Protein AF-A0A9D6PH18-F1 (afdb_monomer)

Foldseek 3Di:
DDDAQDWDQPPQWKTFHKHFDFFAFAPKDKDFCAPVNVVVQCVVPVVCPPDPDDPVVNRRFIFIAGPVGTQDGVVVRDGDPDDTHHSMDTPDMDTHHPDPPDPDDDDDPPDPDPPDD

Sequence (117 aa):
TVRPGLSLIWDRRFVIRFAAAAGEAKNPRLAGLGATGWSEIIRHRPTLKGGPLPDPVYLSLPALIDEAGVVTVPHLDYRRPKGVGAGVAFAEIRFSPPNPLADNGFFLPNHPDILSL

Solvent-accessible surface area (backbone atoms only — not comparable to full-atom values): 7126 Å² total; per-residue (Å²): 114,61,53,52,74,44,69,50,72,45,95,68,26,33,45,37,33,27,28,74,40,71,50,75,37,62,70,27,28,79,45,56,30,29,71,68,41,47,54,52,46,37,73,76,43,56,84,63,64,88,50,95,67,59,72,72,55,60,30,62,36,64,20,38,31,38,85,94,42,66,46,35,27,74,93,72,76,40,60,55,93,74,79,74,35,49,29,40,39,81,68,42,78,43,87,54,52,88,75,60,91,68,81,68,80,88,78,76,80,84,70,78,78,94,79,85,130

Mean predicted aligned error: 8.96 Å

Nearest PDB structures (foldseek):
  8rfj-assembly1_F  TM=1.447E-01  e=5.040E+00  Ectopseudomonas oleovorans

pLDDT: mean 84.14, std 14.11, range [46.34, 97.38]

Structure (mmCIF, N/CA/C/O backbone):
data_AF-A0A9D6PH18-F1
#
_entry.id   AF-A0A9D6PH18-F1
#
loop_
_atom_site.group_PDB
_atom_site.id
_atom_site.type_symbol
_atom_site.label_atom_id
_atom_site.label_alt_id
_atom_site.label_comp_id
_atom_site.label_asym_id
_atom_site.label_entity_id
_atom_site.label_seq_id
_atom_site.pdbx_PDB_ins_code
_atom_site.Cartn_x
_atom_site.Cartn_y
_atom_site.Cartn_z
_atom_site.occupancy
_atom_site.B_iso_or_equiv
_atom_site.auth_seq_id
_atom_site.auth_comp_id
_atom_site.auth_asym_id
_atom_site.auth_atom_id
_atom_site.pdbx_PDB_model_num
ATOM 1 N N . THR A 1 1 ? -12.792 6.787 -1.442 1.00 86.19 1 THR A N 1
ATOM 2 C CA . THR A 1 1 ? -12.828 6.143 -0.115 1.00 86.19 1 THR A CA 1
ATOM 3 C C . THR A 1 1 ? -12.946 4.647 -0.288 1.00 86.19 1 THR A C 1
ATOM 5 O O . THR A 1 1 ? -13.629 4.218 -1.212 1.00 86.19 1 THR A O 1
ATOM 8 N N . VAL A 1 2 ? -12.262 3.861 0.538 1.00 92.56 2 VAL A N 1
ATOM 9 C CA . VAL A 1 2 ? -12.373 2.395 0.577 1.00 92.56 2 VAL A CA 1
ATOM 10 C C . VAL A 1 2 ? -13.185 1.959 1.792 1.00 92.56 2 VAL A C 1
ATOM 12 O O . VAL A 1 2 ? -13.251 2.676 2.785 1.00 92.56 2 VAL A O 1
ATOM 15 N N . ARG A 1 3 ? -13.825 0.793 1.705 1.00 92.94 3 ARG A N 1
ATOM 16 C CA . ARG A 1 3 ? -14.660 0.236 2.776 1.00 92.94 3 ARG A CA 1
ATOM 17 C C . ARG A 1 3 ? -14.500 -1.283 2.855 1.00 92.94 3 ARG A C 1
ATOM 19 O O . ARG A 1 3 ? -14.164 -1.888 1.833 1.00 92.94 3 ARG A O 1
ATOM 26 N N . PRO A 1 4 ? -14.770 -1.906 4.013 1.00 93.75 4 PRO A N 1
ATOM 27 C CA . PRO A 1 4 ? -14.823 -3.361 4.128 1.00 93.75 4 PRO A CA 1
ATOM 28 C C . PRO A 1 4 ? -15.745 -3.995 3.076 1.00 93.75 4 PRO A C 1
ATOM 30 O O . PRO A 1 4 ? -16.783 -3.433 2.728 1.00 93.75 4 PRO A O 1
ATOM 33 N N . GLY A 1 5 ? -15.348 -5.150 2.542 1.00 94.44 5 GLY A N 1
ATOM 34 C CA . GLY A 1 5 ? -16.081 -5.885 1.507 1.00 94.44 5 GLY A CA 1
ATOM 35 C C . GLY A 1 5 ? -15.869 -5.373 0.076 1.00 94.44 5 GLY A C 1
ATOM 36 O O . GLY A 1 5 ? -16.219 -6.071 -0.875 1.00 94.44 5 GLY A O 1
ATOM 37 N N . LEU A 1 6 ? -15.269 -4.191 -0.114 1.00 95.69 6 LEU A N 1
ATOM 38 C CA . LEU A 1 6 ? -14.960 -3.674 -1.448 1.00 95.69 6 LEU A CA 1
ATOM 39 C C . LEU A 1 6 ? -13.911 -4.552 -2.144 1.00 95.69 6 LEU A C 1
ATOM 41 O O . LEU A 1 6 ? -12.886 -4.895 -1.555 1.00 95.69 6 LEU A O 1
ATOM 45 N N . SER A 1 7 ? -14.163 -4.866 -3.414 1.00 97.00 7 SER A N 1
ATOM 46 C CA . SER A 1 7 ? -13.239 -5.580 -4.298 1.00 97.00 7 SER A CA 1
ATOM 47 C C . SER A 1 7 ? -13.083 -4.801 -5.601 1.00 97.00 7 SER A C 1
ATOM 49 O O . SER A 1 7 ? -14.082 -4.325 -6.141 1.00 97.00 7 SER A O 1
ATOM 51 N N . LEU A 1 8 ? -11.852 -4.622 -6.084 1.00 96.81 8 LEU A N 1
ATOM 52 C CA . LEU A 1 8 ? -11.572 -3.819 -7.279 1.00 96.81 8 LEU A CA 1
ATOM 53 C C . LEU A 1 8 ? -10.254 -4.203 -7.956 1.00 96.81 8 LEU A C 1
ATOM 55 O O . LEU A 1 8 ? -9.399 -4.855 -7.357 1.00 96.81 8 LEU A O 1
ATOM 59 N N . ILE A 1 9 ? -10.086 -3.736 -9.195 1.00 96.12 9 ILE A N 1
ATOM 60 C CA . ILE A 1 9 ? -8.810 -3.754 -9.915 1.00 96.12 9 ILE A CA 1
ATOM 61 C C . ILE A 1 9 ? -8.223 -2.341 -9.877 1.00 96.12 9 ILE A C 1
ATOM 63 O O . ILE A 1 9 ? -8.808 -1.404 -10.420 1.00 96.12 9 ILE A O 1
ATOM 67 N N . TRP A 1 10 ? -7.072 -2.183 -9.231 1.00 94.75 10 TRP A N 1
ATOM 68 C CA . TRP A 1 10 ? -6.370 -0.912 -9.089 1.00 94.75 10 TRP A CA 1
ATOM 69 C C . TRP A 1 10 ? -5.178 -0.835 -10.036 1.00 94.75 10 TRP A C 1
ATOM 71 O O . TRP A 1 10 ? -4.452 -1.816 -10.218 1.00 94.75 10 TRP A O 1
ATOM 81 N N . ASP A 1 11 ? -5.000 0.328 -10.667 1.00 92.50 11 ASP A N 1
ATOM 82 C CA . ASP A 1 11 ? -3.910 0.600 -11.615 1.00 92.50 11 ASP A CA 1
ATOM 83 C C . ASP A 1 11 ? -3.780 -0.459 -12.736 1.00 92.50 11 ASP A C 1
ATOM 85 O O . ASP A 1 11 ? -2.701 -0.738 -13.252 1.00 92.50 11 ASP A O 1
ATOM 89 N N . ARG A 1 12 ? -4.903 -1.114 -13.080 1.00 92.00 12 ARG A N 1
ATOM 90 C CA . ARG A 1 12 ? -5.013 -2.248 -14.024 1.00 92.00 12 ARG A CA 1
ATOM 91 C C . ARG A 1 12 ? -4.124 -3.460 -13.710 1.00 92.00 12 ARG A C 1
ATOM 93 O O . ARG A 1 12 ? -4.007 -4.344 -14.551 1.00 92.00 12 ARG A O 1
ATOM 100 N N . ARG A 1 13 ? -3.488 -3.504 -12.539 1.00 92.50 13 ARG A N 1
ATOM 101 C CA . ARG A 1 13 ? -2.460 -4.503 -12.204 1.00 92.50 13 ARG A CA 1
ATOM 102 C C . ARG A 1 13 ? -2.649 -5.139 -10.838 1.00 92.50 13 ARG A C 1
ATOM 104 O O . ARG A 1 13 ? -2.047 -6.172 -10.585 1.00 92.50 13 ARG A O 1
ATOM 111 N N . PHE A 1 14 ? -3.453 -4.556 -9.955 1.00 93.94 14 PHE A N 1
ATOM 112 C CA . PHE A 1 14 ? -3.640 -5.068 -8.602 1.00 93.94 14 PHE A CA 1
ATOM 113 C C . PHE A 1 14 ? -5.093 -5.451 -8.376 1.00 93.94 14 PHE A C 1
ATOM 115 O O . PHE A 1 14 ? -5.966 -4.587 -8.352 1.00 93.94 14 PHE A O 1
ATOM 122 N N . VAL A 1 15 ? -5.355 -6.739 -8.179 1.00 96.31 15 VAL A N 1
ATOM 123 C CA . VAL A 1 15 ? -6.656 -7.212 -7.700 1.00 96.31 15 VAL A CA 1
ATOM 124 C C . VAL A 1 15 ? -6.643 -7.104 -6.182 1.00 96.31 15 VAL A C 1
ATOM 126 O O . VAL A 1 15 ? -5.772 -7.681 -5.530 1.00 96.31 15 VAL A O 1
ATOM 129 N N . ILE A 1 16 ? -7.566 -6.323 -5.625 1.00 97.06 16 ILE A N 1
ATOM 130 C CA . ILE A 1 16 ? -7.582 -5.979 -4.201 1.00 97.06 16 ILE A CA 1
ATOM 131 C C . ILE A 1 16 ? -8.948 -6.297 -3.604 1.00 97.06 16 ILE A C 1
ATOM 133 O O . ILE A 1 16 ? -9.977 -5.925 -4.172 1.00 97.06 16 ILE A O 1
ATOM 137 N N . ARG A 1 17 ? -8.943 -6.919 -2.420 1.00 97.38 17 ARG A N 1
ATOM 138 C CA . ARG A 1 17 ? -10.119 -7.077 -1.557 1.00 97.38 17 ARG A CA 1
ATOM 139 C C . ARG A 1 17 ? -9.852 -6.459 -0.195 1.00 97.38 17 ARG A C 1
ATOM 141 O O . ARG A 1 17 ? -8.783 -6.652 0.381 1.00 97.38 17 ARG A O 1
ATOM 148 N N . PHE A 1 18 ? -10.845 -5.760 0.337 1.00 95.88 18 PHE A N 1
ATOM 149 C CA . PHE A 1 18 ? -10.771 -5.118 1.645 1.00 95.88 18 PHE A CA 1
ATOM 150 C C . PHE A 1 18 ? -11.616 -5.854 2.690 1.00 95.88 18 PHE A C 1
ATOM 152 O O . PHE A 1 18 ? -12.737 -6.276 2.407 1.00 95.88 18 PHE A O 1
ATOM 159 N N . ALA A 1 19 ? -11.106 -5.959 3.916 1.00 94.50 19 ALA A N 1
ATOM 160 C CA . ALA A 1 19 ? -11.816 -6.498 5.077 1.00 94.50 19 ALA A CA 1
ATOM 161 C C . ALA A 1 19 ? -11.940 -5.447 6.182 1.00 94.50 19 ALA A C 1
ATOM 163 O O . ALA A 1 19 ? -11.240 -4.432 6.173 1.00 94.50 19 ALA A O 1
ATOM 164 N N . ALA A 1 20 ? -12.840 -5.703 7.131 1.00 92.62 20 ALA A N 1
ATOM 165 C CA . ALA A 1 20 ? -12.933 -4.919 8.353 1.00 92.62 20 ALA A CA 1
ATOM 166 C C . ALA A 1 20 ? -11.660 -5.102 9.187 1.00 92.62 20 ALA A C 1
ATOM 168 O O . ALA A 1 20 ? -11.094 -6.194 9.249 1.00 92.62 20 ALA A O 1
ATOM 169 N N . ALA A 1 21 ? -11.215 -4.028 9.826 1.00 89.00 21 ALA A N 1
ATOM 170 C CA . ALA A 1 21 ? -10.080 -4.042 10.735 1.00 89.00 21 ALA A CA 1
ATOM 171 C C . ALA A 1 21 ? -10.382 -3.172 11.955 1.00 89.00 21 ALA A C 1
ATOM 173 O O . ALA A 1 21 ? -11.303 -2.363 11.935 1.00 89.00 21 ALA A O 1
ATOM 174 N N . ALA A 1 22 ? -9.591 -3.323 13.015 1.00 84.12 22 ALA A N 1
ATOM 175 C CA . ALA A 1 22 ? -9.709 -2.459 14.181 1.00 84.12 22 ALA A CA 1
ATOM 176 C C . ALA A 1 22 ? -9.338 -1.001 13.845 1.00 84.12 22 ALA A C 1
ATOM 178 O O . ALA A 1 22 ? -8.417 -0.738 13.062 1.00 84.12 22 ALA A O 1
ATOM 179 N N . GLY A 1 23 ? -10.023 -0.067 14.505 1.00 79.31 23 GLY A N 1
ATOM 180 C CA . GLY A 1 23 ? -9.835 1.374 14.355 1.00 79.31 23 GLY A CA 1
ATOM 181 C C . GLY A 1 23 ? -10.923 2.042 13.517 1.00 79.31 23 GLY A C 1
ATOM 182 O O . GLY A 1 23 ? -11.799 1.388 12.964 1.00 79.31 23 GLY A O 1
ATOM 183 N N . GLU A 1 24 ? -10.862 3.364 13.457 1.00 72.75 24 GLU A N 1
ATOM 184 C CA . GLU A 1 24 ? -11.861 4.223 12.832 1.00 72.75 24 GLU A CA 1
ATOM 185 C C . GLU A 1 24 ? -11.161 5.458 12.239 1.00 72.75 24 GLU A C 1
ATOM 187 O O . GLU A 1 24 ? -11.318 6.587 12.704 1.00 72.75 24 GLU A O 1
ATOM 192 N N . ALA A 1 25 ? -10.280 5.252 11.253 1.00 65.06 25 ALA A N 1
ATOM 193 C CA . ALA A 1 25 ? -9.658 6.392 10.585 1.00 65.06 25 ALA A CA 1
ATOM 194 C C . ALA A 1 25 ? -10.673 7.143 9.723 1.00 65.06 25 ALA A C 1
ATOM 196 O O . ALA A 1 25 ? -11.558 6.565 9.087 1.00 65.06 25 ALA A O 1
ATOM 197 N N . LYS A 1 26 ? -10.488 8.459 9.657 1.00 75.25 26 LYS A N 1
ATOM 198 C CA . LYS A 1 26 ? -11.303 9.340 8.830 1.00 75.25 26 LYS A CA 1
ATOM 199 C C . LYS A 1 26 ? -10.938 9.137 7.361 1.00 75.25 26 LYS A C 1
ATOM 201 O O . LYS A 1 26 ? -9.800 9.367 6.957 1.00 75.25 26 LYS A O 1
ATOM 206 N N . ASN A 1 27 ? -11.920 8.713 6.570 1.00 85.50 27 ASN A N 1
ATOM 207 C CA . ASN A 1 27 ? -11.857 8.668 5.107 1.00 85.50 27 ASN A CA 1
ATOM 208 C C . ASN A 1 27 ? -10.682 7.861 4.515 1.00 85.50 27 ASN A C 1
ATOM 210 O O . ASN A 1 27 ? -9.923 8.396 3.700 1.00 85.50 27 ASN A O 1
ATOM 214 N N . PRO A 1 28 ? -10.539 6.561 4.841 1.00 91.38 28 PRO A N 1
ATOM 215 C CA . PRO A 1 28 ? -9.482 5.747 4.260 1.00 91.38 28 PRO A CA 1
ATOM 216 C C . PRO A 1 28 ? -9.617 5.691 2.734 1.00 91.38 28 PRO A C 1
ATOM 218 O O . PRO A 1 28 ? -10.707 5.511 2.176 1.00 91.38 28 PRO A O 1
ATOM 221 N N . ARG A 1 29 ? -8.498 5.835 2.025 1.00 94.50 29 ARG A N 1
ATOM 222 C CA . ARG A 1 29 ? -8.434 5.785 0.561 1.00 94.50 29 ARG A CA 1
ATOM 223 C C . ARG A 1 29 ? -7.272 4.925 0.090 1.00 94.50 29 ARG A C 1
ATOM 225 O O . ARG A 1 29 ? -6.200 4.928 0.685 1.00 94.50 29 ARG A O 1
ATOM 232 N N . LEU A 1 30 ? -7.500 4.222 -1.011 1.00 95.88 30 LEU A N 1
ATOM 233 C CA . LEU A 1 30 ? -6.453 3.550 -1.764 1.00 95.88 30 LEU A CA 1
ATOM 234 C C . LEU A 1 30 ? -5.826 4.551 -2.736 1.00 95.88 30 LEU A C 1
ATOM 236 O O . LEU A 1 30 ? -6.549 5.186 -3.506 1.00 95.88 30 LEU A O 1
ATOM 240 N N . ALA A 1 31 ? -4.504 4.679 -2.707 1.00 95.62 31 ALA A N 1
ATOM 241 C CA . ALA A 1 31 ? -3.740 5.467 -3.669 1.00 95.62 31 ALA A CA 1
ATOM 242 C C . ALA A 1 31 ? -2.334 4.878 -3.856 1.00 95.62 31 ALA A C 1
ATOM 244 O O . ALA A 1 31 ? -1.945 3.953 -3.144 1.00 95.62 31 ALA A O 1
ATOM 245 N N . GLY A 1 32 ? -1.574 5.420 -4.808 1.00 95.38 32 GLY A N 1
ATOM 246 C CA . GLY A 1 32 ? -0.145 5.135 -4.906 1.00 95.38 32 GLY A CA 1
ATOM 247 C C . GLY A 1 32 ? 0.597 5.801 -3.751 1.00 95.38 32 GLY A C 1
ATOM 248 O O . GLY A 1 32 ? 0.225 6.899 -3.333 1.00 95.38 32 GLY A O 1
ATOM 249 N N . LEU A 1 33 ? 1.633 5.140 -3.240 1.00 95.00 33 LEU A N 1
ATOM 250 C CA . LEU A 1 33 ? 2.431 5.627 -2.116 1.00 95.00 33 LEU A CA 1
ATOM 251 C C . LEU A 1 33 ? 3.001 7.034 -2.366 1.00 95.00 33 LEU A C 1
ATOM 253 O O . LEU A 1 33 ? 2.994 7.883 -1.472 1.00 95.00 33 LEU A O 1
ATOM 257 N N . GLY A 1 34 ? 3.470 7.285 -3.589 1.00 93.69 34 GLY A N 1
ATOM 258 C CA . GLY A 1 34 ? 4.047 8.559 -4.002 1.00 93.69 34 GLY A CA 1
ATOM 259 C C . GLY A 1 34 ? 5.304 8.956 -3.217 1.00 93.69 34 GLY A C 1
ATOM 260 O O . GLY A 1 34 ? 5.765 8.266 -2.308 1.00 93.69 34 GLY A O 1
ATOM 261 N N . ALA A 1 35 ? 5.881 10.105 -3.574 1.00 92.06 35 ALA A N 1
ATOM 262 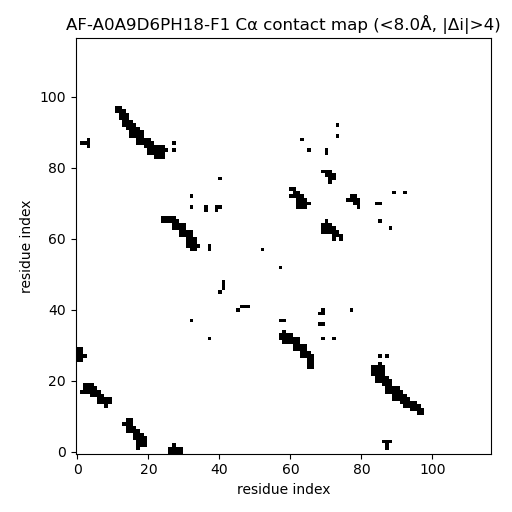C CA . ALA A 1 35 ? 7.136 10.570 -2.975 1.00 92.06 35 ALA A CA 1
ATOM 263 C C . ALA A 1 35 ? 6.961 11.000 -1.510 1.00 92.06 35 ALA A C 1
ATOM 265 O O . ALA A 1 35 ? 7.820 10.728 -0.667 1.00 92.06 35 ALA A O 1
ATOM 266 N N . THR A 1 36 ? 5.826 11.633 -1.199 1.00 92.50 36 THR A N 1
ATOM 267 C CA . THR A 1 36 ? 5.492 12.075 0.160 1.00 92.50 36 THR A C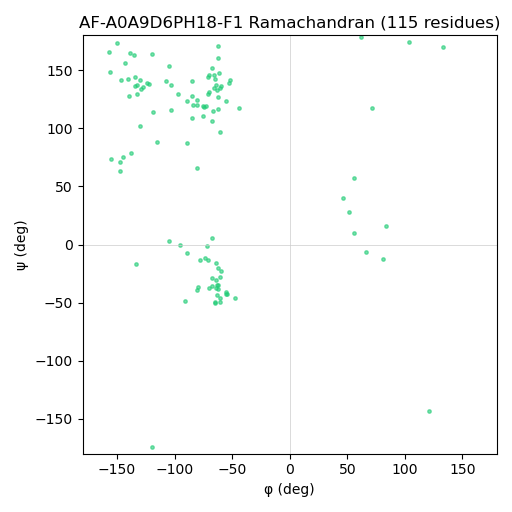A 1
ATOM 268 C C . THR A 1 36 ? 5.317 10.885 1.098 1.00 92.50 36 THR A C 1
ATOM 270 O O . THR A 1 36 ? 5.954 10.848 2.149 1.00 92.50 36 THR A O 1
ATOM 273 N N . GLY A 1 37 ? 4.527 9.882 0.700 1.00 92.69 37 GLY A N 1
ATOM 274 C CA . GLY A 1 37 ? 4.318 8.683 1.511 1.00 92.69 37 GLY A CA 1
ATOM 275 C C . GLY A 1 37 ? 5.582 7.833 1.636 1.00 92.69 37 GLY A C 1
ATOM 276 O O . GLY A 1 37 ? 5.866 7.307 2.708 1.00 92.69 37 GLY A O 1
ATOM 277 N N . TRP A 1 38 ? 6.407 7.755 0.588 1.00 93.81 38 TRP A N 1
ATOM 278 C CA . TRP A 1 38 ? 7.698 7.069 0.678 1.00 93.81 38 TRP A CA 1
ATOM 279 C C . TRP A 1 38 ? 8.642 7.750 1.673 1.00 93.81 38 TRP A C 1
ATOM 281 O O . TRP A 1 38 ? 9.244 7.089 2.517 1.00 93.81 38 TRP A O 1
ATOM 291 N N . SER A 1 39 ? 8.710 9.082 1.640 1.00 92.06 39 SER A N 1
ATOM 292 C CA . SER A 1 39 ? 9.503 9.858 2.599 1.00 92.06 39 SER A CA 1
ATOM 293 C C . SER A 1 39 ? 9.014 9.670 4.039 1.00 92.06 39 SER A C 1
ATOM 295 O O . SER A 1 39 ? 9.832 9.575 4.954 1.00 92.06 39 SER A O 1
ATOM 297 N N . GLU A 1 40 ? 7.697 9.583 4.252 1.00 93.62 40 GLU A N 1
ATOM 298 C CA . GLU A 1 40 ? 7.092 9.253 5.549 1.00 93.62 40 GLU A CA 1
ATOM 299 C C . GLU A 1 40 ? 7.540 7.864 6.035 1.00 93.62 40 GLU A C 1
ATOM 301 O O . GLU A 1 40 ? 8.049 7.733 7.150 1.00 93.62 40 GLU A O 1
ATOM 306 N N . ILE A 1 41 ? 7.451 6.839 5.181 1.00 92.50 41 ILE A N 1
ATOM 307 C CA . ILE A 1 41 ? 7.889 5.477 5.516 1.00 92.50 41 ILE A CA 1
ATOM 308 C C . ILE A 1 41 ? 9.376 5.434 5.852 1.00 92.50 41 ILE A C 1
ATOM 310 O O . ILE A 1 41 ? 9.737 4.842 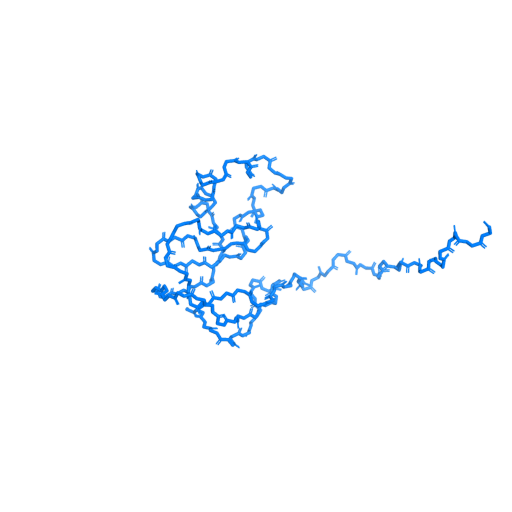6.866 1.00 92.50 41 ILE A O 1
ATOM 314 N N . ILE A 1 42 ? 10.240 6.079 5.063 1.00 92.25 42 ILE A N 1
ATOM 315 C CA . ILE A 1 42 ? 11.687 6.099 5.319 1.00 92.25 42 ILE A CA 1
ATOM 316 C C . ILE A 1 42 ? 12.020 6.786 6.647 1.00 92.25 42 ILE A C 1
ATOM 318 O O . ILE A 1 42 ? 12.931 6.342 7.342 1.00 92.25 42 ILE A O 1
ATOM 322 N N . ARG A 1 43 ? 11.273 7.820 7.055 1.00 91.19 43 ARG A N 1
ATOM 323 C CA . ARG A 1 43 ? 11.439 8.432 8.387 1.00 91.19 43 ARG A CA 1
ATOM 324 C C . ARG A 1 43 ? 11.099 7.456 9.513 1.00 91.19 43 ARG A C 1
ATOM 326 O O . ARG A 1 43 ? 11.765 7.470 10.543 1.00 91.19 43 ARG A O 1
ATOM 333 N N . HIS A 1 44 ? 10.084 6.613 9.327 1.00 89.62 44 HIS A N 1
ATOM 334 C CA . HIS A 1 44 ? 9.683 5.610 10.317 1.00 89.62 44 HIS A CA 1
ATOM 335 C C . HIS A 1 44 ? 10.558 4.353 10.306 1.00 89.62 44 HIS A C 1
ATOM 337 O O . HIS A 1 44 ? 10.810 3.772 11.359 1.00 89.62 44 HIS A O 1
ATOM 343 N N . ARG A 1 45 ? 11.007 3.924 9.126 1.00 88.94 45 ARG A N 1
ATOM 344 C CA . ARG A 1 45 ? 11.794 2.710 8.909 1.00 88.94 45 ARG A CA 1
ATOM 345 C C . ARG A 1 45 ? 12.928 2.995 7.912 1.00 88.94 45 ARG A C 1
ATOM 347 O O . ARG A 1 45 ? 12.836 2.600 6.747 1.00 88.94 45 ARG A O 1
ATOM 354 N N . PRO A 1 46 ? 14.028 3.632 8.362 1.00 88.19 46 PRO A N 1
ATOM 355 C CA . PRO A 1 46 ? 15.149 3.994 7.491 1.00 88.19 46 PRO A CA 1
ATOM 356 C C . PRO A 1 46 ? 15.813 2.796 6.806 1.00 88.19 46 PRO A C 1
ATOM 358 O O . PRO A 1 46 ? 16.419 2.955 5.753 1.00 88.19 46 PRO A O 1
ATOM 361 N N . THR A 1 47 ? 15.667 1.594 7.373 1.00 86.94 47 THR A N 1
ATOM 362 C CA . THR A 1 47 ? 16.227 0.341 6.842 1.00 86.94 47 THR A CA 1
ATOM 363 C C . THR A 1 47 ? 15.654 -0.077 5.488 1.00 86.94 47 THR A C 1
ATOM 365 O O . THR A 1 47 ? 16.254 -0.909 4.820 1.00 86.94 47 THR A O 1
ATOM 368 N N . LEU A 1 48 ? 14.523 0.494 5.057 1.00 84.62 48 LEU A N 1
ATOM 369 C CA . LEU A 1 48 ? 13.977 0.267 3.714 1.00 84.62 48 LEU A CA 1
ATOM 370 C C . LEU A 1 48 ? 14.709 1.074 2.627 1.00 84.62 48 LEU A C 1
ATOM 372 O O . LEU A 1 48 ? 14.532 0.813 1.437 1.00 84.62 48 LEU A O 1
ATOM 376 N N . LYS A 1 49 ? 15.530 2.060 3.012 1.00 82.38 49 LYS A N 1
ATOM 377 C CA . LYS A 1 49 ? 16.316 2.859 2.071 1.00 82.38 49 LYS A CA 1
ATOM 378 C C . LYS A 1 49 ? 17.446 2.007 1.485 1.00 82.38 49 LYS A C 1
ATOM 380 O O . LYS A 1 49 ? 18.212 1.410 2.231 1.00 82.38 49 LYS A O 1
ATOM 385 N N . GLY A 1 50 ? 17.570 1.992 0.156 1.00 79.25 50 GLY A N 1
ATOM 386 C CA . GLY A 1 50 ? 18.564 1.167 -0.547 1.00 79.25 50 GLY A CA 1
ATOM 387 C C . GLY A 1 50 ? 18.124 -0.282 -0.781 1.00 79.25 50 GLY A C 1
ATOM 388 O O . GLY A 1 50 ? 18.961 -1.129 -1.075 1.00 79.25 50 GLY A O 1
ATOM 389 N N . GLY A 1 51 ? 16.825 -0.574 -0.641 1.00 80.00 51 GLY A N 1
ATOM 390 C CA . GLY A 1 51 ? 16.260 -1.865 -1.021 1.00 80.00 51 GLY A CA 1
ATOM 391 C C . GLY A 1 51 ? 16.397 -2.169 -2.525 1.00 80.00 51 GLY A C 1
ATOM 392 O O . GLY A 1 51 ? 16.744 -1.290 -3.313 1.00 80.00 51 GLY A O 1
ATOM 393 N N . PRO A 1 52 ? 16.078 -3.403 -2.946 1.00 79.50 52 PRO A N 1
ATOM 394 C CA . PRO A 1 52 ? 16.367 -3.903 -4.293 1.00 79.50 52 PRO A CA 1
ATOM 395 C C . PRO A 1 52 ? 15.462 -3.328 -5.393 1.00 79.50 52 PRO A C 1
ATOM 397 O O . PRO A 1 52 ? 15.723 -3.547 -6.575 1.00 79.50 52 PRO A O 1
ATOM 400 N N . LEU A 1 53 ? 14.372 -2.641 -5.034 1.00 81.12 53 LEU A N 1
ATOM 401 C CA . LEU A 1 53 ? 13.438 -2.091 -6.014 1.00 81.12 53 LEU A CA 1
ATOM 402 C C . LEU A 1 53 ? 13.914 -0.718 -6.519 1.00 81.12 53 LEU A C 1
ATOM 404 O O . LEU A 1 53 ? 14.364 0.096 -5.713 1.00 81.12 53 LEU A O 1
ATOM 408 N N . PRO A 1 54 ? 13.758 -0.419 -7.821 1.00 81.94 54 PRO A N 1
ATOM 409 C CA . PRO A 1 54 ? 13.972 0.924 -8.350 1.00 81.94 54 PRO A CA 1
ATOM 410 C C . PRO A 1 54 ? 13.024 1.956 -7.730 1.00 81.94 54 PRO A C 1
ATOM 412 O O . PRO A 1 54 ? 11.852 1.659 -7.485 1.00 81.94 54 PRO A O 1
ATOM 415 N N . ASP A 1 55 ? 13.492 3.198 -7.586 1.00 78.31 55 ASP A N 1
ATOM 416 C CA . ASP A 1 55 ? 12.723 4.306 -6.999 1.00 78.31 55 ASP A CA 1
ATOM 417 C C . ASP A 1 55 ? 11.292 4.458 -7.551 1.00 78.31 55 ASP A C 1
ATOM 419 O O . ASP A 1 55 ? 10.362 4.555 -6.745 1.00 78.31 55 ASP A O 1
ATOM 423 N N . PRO A 1 56 ? 11.045 4.400 -8.879 1.00 82.88 56 PRO A N 1
ATOM 424 C CA . PRO A 1 56 ? 9.692 4.541 -9.419 1.00 82.88 56 PRO A CA 1
ATOM 425 C C . PRO A 1 56 ? 8.715 3.466 -8.931 1.00 82.88 56 PRO A C 1
ATOM 427 O O . PRO A 1 56 ? 7.511 3.719 -8.850 1.00 82.88 56 PRO A O 1
ATOM 430 N N . VAL A 1 57 ? 9.218 2.273 -8.589 1.00 86.00 57 VAL A N 1
ATOM 431 C CA . VAL A 1 57 ? 8.379 1.172 -8.113 1.00 86.00 57 VAL A CA 1
ATOM 432 C C . VAL A 1 57 ? 7.744 1.558 -6.790 1.00 86.00 57 VAL A C 1
ATOM 434 O O . VAL A 1 57 ? 6.518 1.497 -6.699 1.00 86.00 57 VAL A O 1
ATOM 437 N N . TYR A 1 58 ? 8.533 2.039 -5.821 1.00 87.88 58 TYR A N 1
ATOM 438 C CA . TYR A 1 58 ? 8.026 2.440 -4.506 1.00 87.88 58 TYR A CA 1
ATOM 439 C C . TYR A 1 58 ? 6.898 3.463 -4.623 1.00 87.88 58 TYR A C 1
ATOM 441 O O . TYR A 1 58 ? 5.873 3.315 -3.966 1.00 87.88 58 TYR A O 1
ATOM 449 N N . LEU A 1 59 ? 7.039 4.451 -5.511 1.00 90.00 59 LEU A N 1
ATOM 450 C CA . LEU A 1 59 ? 6.048 5.517 -5.692 1.00 90.00 59 LEU A CA 1
ATOM 451 C C . LEU A 1 59 ? 4.697 4.995 -6.202 1.00 90.00 59 LEU A C 1
ATOM 453 O O . LEU A 1 59 ? 3.655 5.569 -5.885 1.00 90.00 59 LEU A O 1
ATOM 457 N N . SER A 1 60 ? 4.712 3.913 -6.980 1.00 90.94 60 SER A N 1
ATOM 458 C CA . SER A 1 60 ? 3.512 3.307 -7.565 1.00 90.94 60 SER A CA 1
ATOM 459 C C . SER A 1 60 ? 2.846 2.255 -6.677 1.00 90.94 60 SER A C 1
ATOM 461 O O . SER A 1 60 ? 1.762 1.781 -7.016 1.00 90.94 60 SER A O 1
ATOM 463 N N . LEU A 1 61 ? 3.467 1.873 -5.554 1.00 93.75 61 LEU A N 1
ATOM 464 C CA . LEU A 1 61 ? 2.936 0.799 -4.721 1.00 93.75 61 LEU A CA 1
ATOM 465 C C . LEU A 1 61 ? 1.575 1.183 -4.123 1.00 93.75 61 LEU A C 1
ATOM 467 O O . LEU A 1 61 ? 1.419 2.305 -3.630 1.00 93.75 61 LEU A O 1
ATOM 471 N N . PRO A 1 62 ? 0.601 0.257 -4.121 1.00 95.69 62 PRO A N 1
ATOM 472 C CA . PRO A 1 62 ? -0.689 0.480 -3.489 1.00 95.69 62 PRO A CA 1
ATOM 473 C C . PRO A 1 62 ? -0.516 0.703 -1.987 1.00 95.69 62 PRO A C 1
ATOM 475 O O . PRO A 1 62 ? 0.077 -0.112 -1.277 1.00 95.69 62 PRO A O 1
ATOM 478 N N . ALA A 1 63 ? -1.078 1.807 -1.509 1.00 95.75 63 ALA A N 1
ATOM 479 C CA . ALA A 1 63 ? -1.038 2.231 -0.124 1.00 95.75 63 ALA A CA 1
ATOM 480 C C . ALA A 1 63 ? -2.445 2.579 0.366 1.00 95.75 63 ALA A C 1
ATOM 482 O O . ALA A 1 63 ? -3.253 3.179 -0.352 1.00 95.75 63 ALA A O 1
ATOM 483 N N . LEU A 1 64 ? -2.723 2.226 1.618 1.00 94.38 64 LEU A N 1
ATOM 484 C CA . LEU A 1 64 ? -3.878 2.741 2.338 1.00 94.38 64 LEU A CA 1
ATOM 485 C C . LEU A 1 64 ? -3.471 4.031 3.046 1.00 94.38 64 LEU A C 1
ATOM 487 O O . LEU A 1 64 ? -2.517 4.033 3.824 1.00 94.38 64 LEU A O 1
ATOM 491 N N . ILE A 1 65 ? -4.192 5.112 2.767 1.00 93.69 65 ILE A N 1
ATOM 492 C CA . ILE A 1 65 ? -3.912 6.459 3.269 1.00 93.69 65 ILE A CA 1
ATOM 493 C C . ILE A 1 65 ? -5.152 6.982 3.995 1.00 93.69 65 ILE A C 1
ATOM 495 O O . ILE A 1 65 ? -6.273 6.792 3.520 1.00 93.69 65 ILE A O 1
ATOM 499 N N . ASP A 1 66 ? -4.944 7.649 5.122 1.00 91.19 66 ASP A N 1
ATOM 500 C CA . ASP A 1 66 ? -5.960 8.403 5.857 1.00 91.19 66 ASP A CA 1
ATOM 501 C C . ASP A 1 66 ? -5.564 9.888 5.946 1.00 91.19 66 ASP A C 1
ATOM 503 O O . ASP A 1 66 ? -4.585 10.332 5.341 1.00 91.19 66 ASP A O 1
ATOM 507 N N . GLU A 1 67 ? -6.331 10.680 6.693 1.00 89.62 67 GLU A N 1
ATOM 508 C CA . GLU A 1 67 ? -6.025 12.100 6.923 1.00 89.62 67 GLU A CA 1
ATOM 509 C C . GLU A 1 67 ? -4.692 12.334 7.659 1.00 89.62 67 GLU A C 1
ATOM 511 O O . GLU A 1 67 ? -4.126 13.420 7.560 1.00 89.62 67 GLU A O 1
ATOM 516 N N . ALA A 1 68 ? -4.165 11.329 8.361 1.00 89.31 68 ALA A N 1
ATOM 517 C CA . ALA A 1 68 ? -2.909 11.403 9.099 1.00 89.31 68 ALA A CA 1
ATOM 518 C C . ALA A 1 68 ? -1.692 10.872 8.309 1.00 89.31 68 ALA A C 1
ATOM 520 O O . ALA A 1 68 ? -0.583 10.913 8.836 1.00 89.31 68 ALA A O 1
ATOM 521 N N . GLY A 1 69 ? -1.870 10.396 7.066 1.00 92.00 69 GLY A N 1
ATOM 522 C CA . GLY A 1 69 ? -0.782 9.940 6.186 1.00 92.00 69 GLY A CA 1
ATOM 523 C C . GLY A 1 69 ? -0.910 8.479 5.746 1.00 92.00 69 GLY A C 1
ATOM 524 O O . GLY A 1 69 ? -2.013 7.962 5.551 1.00 92.00 69 GLY A O 1
ATOM 525 N N . VAL A 1 70 ? 0.213 7.765 5.641 1.00 94.19 70 VAL A N 1
ATOM 526 C CA . VAL A 1 70 ? 0.230 6.353 5.223 1.00 94.19 70 VAL A CA 1
ATOM 527 C C . VAL A 1 70 ? -0.132 5.431 6.388 1.00 94.19 70 VAL A C 1
ATOM 529 O O . VAL A 1 70 ? 0.502 5.453 7.440 1.00 94.19 70 VAL A O 1
ATOM 532 N N . VAL A 1 71 ? -1.149 4.589 6.202 1.00 93.06 71 VAL A N 1
ATOM 533 C CA . VAL A 1 71 ? -1.586 3.594 7.195 1.00 93.06 71 VAL A CA 1
ATOM 534 C C . VAL A 1 71 ? -0.873 2.267 6.976 1.00 93.06 71 VAL A C 1
ATOM 536 O O . VAL A 1 71 ? -0.353 1.673 7.921 1.00 93.06 71 VAL A O 1
ATOM 539 N N . THR A 1 72 ? -0.855 1.779 5.735 1.00 93.62 72 THR A N 1
ATOM 540 C CA . THR A 1 72 ? -0.176 0.528 5.388 1.00 93.62 72 THR A CA 1
ATOM 541 C C . THR A 1 72 ? 0.203 0.470 3.911 1.00 93.62 72 THR A C 1
ATOM 543 O O . THR A 1 72 ? -0.501 1.013 3.057 1.00 93.62 72 THR A O 1
ATOM 546 N N . VAL A 1 73 ? 1.317 -0.210 3.626 1.00 94.94 73 VAL A N 1
ATOM 547 C CA . VAL A 1 73 ? 1.772 -0.571 2.278 1.00 94.94 73 VAL A CA 1
ATOM 548 C C . VAL A 1 73 ? 2.091 -2.066 2.286 1.00 94.94 73 VAL A C 1
ATOM 550 O O . VAL A 1 73 ? 3.153 -2.445 2.787 1.00 94.94 73 VAL A O 1
ATOM 553 N N . PRO A 1 74 ? 1.200 -2.924 1.755 1.00 91.88 74 PRO A N 1
ATOM 554 C CA . PRO A 1 74 ? 1.333 -4.377 1.877 1.00 91.88 7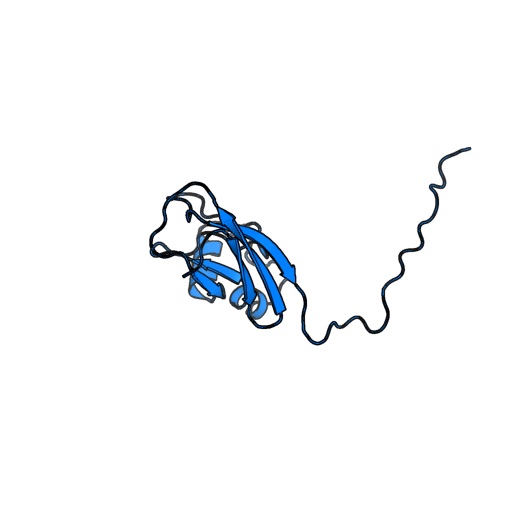4 PRO A CA 1
ATOM 555 C C . PRO A 1 74 ? 2.667 -4.919 1.358 1.00 91.88 74 PRO A C 1
ATOM 557 O O . PRO A 1 74 ? 3.308 -5.728 2.016 1.00 91.88 74 PRO A O 1
ATOM 560 N N . HIS A 1 75 ? 3.130 -4.423 0.208 1.00 90.50 75 HIS A N 1
ATOM 561 C CA . HIS A 1 75 ? 4.351 -4.916 -0.442 1.00 90.50 75 HIS A CA 1
ATOM 562 C C . HIS A 1 75 ? 5.650 -4.551 0.284 1.00 90.50 75 HIS A C 1
ATOM 564 O O . HIS A 1 75 ? 6.697 -5.102 -0.037 1.00 90.50 75 HIS A O 1
ATOM 570 N N . LEU A 1 76 ? 5.593 -3.620 1.237 1.00 90.88 76 LEU A N 1
ATOM 571 C CA . LEU A 1 76 ? 6.738 -3.235 2.062 1.00 90.88 76 LEU A CA 1
ATOM 572 C C . LEU A 1 76 ? 6.647 -3.801 3.481 1.00 90.88 76 LEU A C 1
ATOM 574 O O . LEU A 1 76 ? 7.480 -3.453 4.318 1.00 90.88 76 LEU A O 1
ATOM 578 N N . ASP A 1 77 ? 5.608 -4.597 3.764 1.00 89.81 77 ASP A N 1
ATOM 579 C CA . ASP A 1 77 ? 5.237 -5.012 5.118 1.00 89.81 77 ASP A CA 1
ATOM 580 C C . ASP A 1 77 ? 5.233 -3.815 6.092 1.00 89.81 77 ASP A C 1
ATOM 582 O O . ASP A 1 77 ? 5.742 -3.845 7.215 1.00 89.81 77 ASP A O 1
ATOM 586 N N . TYR A 1 78 ? 4.739 -2.676 5.596 1.00 90.88 78 TYR A N 1
ATOM 587 C CA . TYR A 1 78 ? 4.681 -1.445 6.363 1.00 90.88 78 TYR A CA 1
ATOM 588 C C . TYR A 1 78 ? 3.292 -1.280 6.963 1.00 90.88 78 TYR A C 1
ATOM 590 O O . TYR A 1 78 ? 2.275 -1.300 6.257 1.00 90.88 78 TYR A O 1
ATOM 598 N N . ARG A 1 79 ? 3.265 -1.014 8.266 1.00 91.12 79 ARG A N 1
ATOM 599 C CA . ARG A 1 79 ? 2.102 -0.529 8.999 1.00 91.12 79 ARG A CA 1
ATOM 600 C C . ARG A 1 79 ? 2.533 0.643 9.868 1.00 91.12 79 ARG A C 1
ATOM 602 O O . ARG A 1 79 ? 3.584 0.578 10.507 1.00 91.12 79 ARG A O 1
ATOM 609 N N . ARG A 1 80 ? 1.720 1.701 9.908 1.00 89.81 80 ARG A N 1
ATOM 610 C CA . ARG A 1 80 ? 1.981 2.861 10.762 1.00 89.81 80 ARG A CA 1
ATOM 611 C C . ARG A 1 80 ? 2.135 2.403 12.224 1.00 89.81 80 ARG A C 1
ATOM 613 O O . ARG A 1 80 ? 1.202 1.794 12.749 1.00 89.81 80 ARG A O 1
ATOM 620 N N . PRO A 1 81 ? 3.261 2.703 12.902 1.00 85.56 81 PRO A N 1
ATOM 621 C CA . PRO A 1 81 ? 3.518 2.199 14.256 1.00 85.56 81 PRO A CA 1
ATOM 622 C C . PRO A 1 81 ? 2.592 2.770 15.336 1.00 85.56 81 PRO A C 1
ATOM 624 O O . PRO A 1 81 ? 2.360 2.130 16.357 1.00 85.56 81 PRO A O 1
ATOM 627 N N . LYS A 1 82 ? 2.104 4.000 15.146 1.00 79.31 82 LYS A N 1
ATOM 628 C CA . LYS A 1 82 ? 1.268 4.725 16.110 1.00 79.31 82 LYS A CA 1
ATOM 629 C C . LYS A 1 82 ? 0.085 5.360 15.390 1.00 79.31 82 LYS A C 1
ATOM 631 O O . LYS A 1 82 ? 0.274 5.972 14.344 1.00 79.31 82 LYS A O 1
ATOM 636 N N . GLY A 1 83 ? -1.106 5.256 15.967 1.00 74.31 83 GLY A N 1
ATOM 637 C CA . GLY A 1 83 ? -2.322 5.874 15.439 1.00 74.31 83 GLY A CA 1
ATOM 638 C C . GLY A 1 83 ? -3.509 4.919 15.413 1.00 74.31 83 GLY A C 1
ATOM 639 O O . GLY A 1 83 ? -3.373 3.717 15.638 1.00 74.31 83 GLY A O 1
ATOM 640 N N . VAL A 1 84 ? -4.686 5.480 15.148 1.00 71.19 84 VAL A N 1
ATOM 641 C CA . VAL A 1 84 ? -5.922 4.716 14.978 1.00 71.19 84 VAL A CA 1
ATOM 642 C C . VAL A 1 84 ? -5.832 3.941 13.659 1.00 71.19 84 VAL A C 1
ATOM 644 O O . VAL A 1 84 ? -5.445 4.498 12.635 1.00 71.19 84 VAL A O 1
ATOM 647 N N . GLY A 1 85 ? -6.146 2.643 13.681 1.00 73.12 85 GLY A N 1
ATOM 648 C CA . GLY A 1 85 ? -6.209 1.835 12.461 1.00 73.12 85 GLY A CA 1
ATOM 649 C C . GLY A 1 85 ? -7.287 2.339 11.497 1.00 73.12 85 GLY A C 1
ATOM 650 O O . GLY A 1 85 ? -8.220 3.029 11.897 1.00 73.12 85 GLY A O 1
ATOM 651 N N . ALA A 1 86 ? -7.194 1.978 10.217 1.00 80.44 86 ALA A N 1
ATOM 652 C CA . ALA A 1 86 ? -8.085 2.531 9.197 1.00 80.44 86 ALA A CA 1
ATOM 653 C C . ALA A 1 86 ? -9.545 2.044 9.241 1.00 80.44 86 ALA A C 1
ATOM 655 O O . ALA A 1 86 ? -10.327 2.428 8.376 1.00 80.44 86 ALA A O 1
ATOM 656 N N . GLY A 1 87 ? -9.914 1.147 10.164 1.00 87.75 87 GLY A N 1
ATOM 657 C CA . GLY A 1 87 ? -11.209 0.443 10.137 1.00 87.75 87 GLY A CA 1
ATOM 658 C C . GLY A 1 87 ? -11.367 -0.524 8.953 1.00 87.75 87 GLY A C 1
ATOM 659 O O . GLY A 1 87 ? -12.317 -1.302 8.868 1.00 87.75 87 GLY A O 1
ATOM 660 N N . VAL A 1 88 ? -10.401 -0.505 8.038 1.00 92.12 88 VAL A N 1
ATOM 661 C CA . VAL A 1 88 ? -10.320 -1.309 6.829 1.00 92.12 88 VAL A CA 1
ATOM 662 C C . VAL A 1 88 ? -8.873 -1.745 6.628 1.00 92.12 88 VAL A C 1
ATOM 664 O O . VAL A 1 88 ? -7.939 -0.990 6.899 1.00 92.12 88 VAL A O 1
ATOM 667 N N . ALA A 1 89 ? -8.679 -2.970 6.161 1.00 92.81 89 ALA A N 1
ATOM 668 C CA . ALA A 1 89 ? -7.373 -3.509 5.809 1.00 92.81 89 ALA A CA 1
ATOM 669 C C . ALA A 1 89 ? -7.443 -4.247 4.474 1.00 92.81 89 ALA A C 1
ATOM 671 O O . ALA A 1 89 ? -8.522 -4.620 4.005 1.00 92.81 89 ALA A O 1
ATOM 672 N N . PHE A 1 90 ? -6.280 -4.472 3.870 1.00 94.44 90 PHE A N 1
ATOM 673 C CA . PHE A 1 90 ? -6.152 -5.388 2.745 1.00 94.44 90 PHE A CA 1
ATOM 674 C C . PHE A 1 90 ? -6.427 -6.811 3.241 1.00 94.44 90 PHE A C 1
ATOM 676 O O . PHE A 1 90 ? -5.688 -7.331 4.070 1.00 94.44 90 PHE A O 1
ATOM 683 N N . ALA A 1 91 ? -7.508 -7.418 2.755 1.00 94.75 91 ALA A N 1
ATOM 684 C CA . ALA A 1 91 ? -7.796 -8.835 2.962 1.00 94.75 91 ALA A CA 1
ATOM 685 C C . ALA A 1 91 ? -6.999 -9.691 1.976 1.00 94.75 91 ALA A C 1
ATOM 687 O O . ALA A 1 91 ? -6.497 -10.755 2.315 1.00 94.75 91 ALA A O 1
ATOM 688 N N . GLU A 1 92 ? -6.894 -9.199 0.744 1.00 94.94 92 GLU A N 1
ATOM 689 C CA . GLU A 1 92 ? -6.140 -9.816 -0.333 1.00 94.94 92 GLU A CA 1
ATOM 690 C C . GLU A 1 92 ? -5.564 -8.714 -1.219 1.00 94.94 92 GLU A C 1
ATOM 692 O O . GLU A 1 92 ? -6.228 -7.710 -1.504 1.00 94.94 92 GLU A O 1
ATOM 6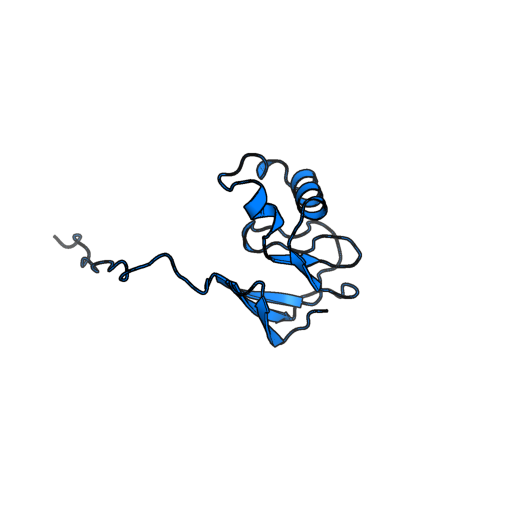97 N N . ILE A 1 93 ? -4.337 -8.926 -1.680 1.00 95.12 93 ILE A N 1
ATOM 698 C CA . ILE A 1 93 ? -3.737 -8.146 -2.751 1.00 95.12 93 ILE A CA 1
ATOM 699 C C . ILE A 1 93 ? -2.945 -9.072 -3.6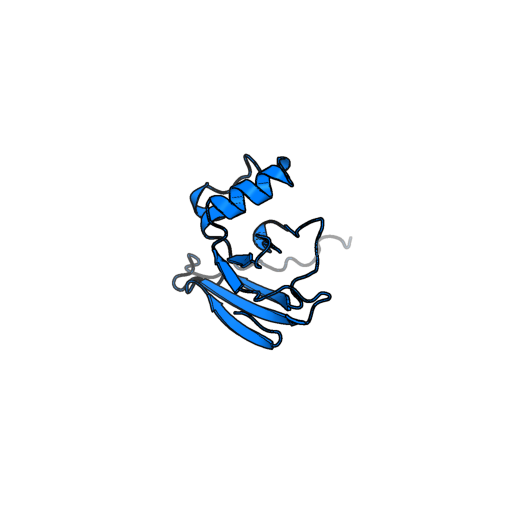65 1.00 95.12 93 ILE A C 1
ATOM 701 O O . ILE A 1 93 ? -2.105 -9.846 -3.210 1.00 95.12 93 ILE A O 1
ATOM 705 N N . ARG A 1 94 ? -3.223 -8.998 -4.965 1.00 93.19 94 ARG A N 1
ATOM 706 C CA . ARG A 1 94 ? -2.573 -9.829 -5.977 1.00 93.19 94 ARG A CA 1
ATOM 707 C C . ARG A 1 94 ? -2.112 -8.976 -7.145 1.00 93.19 94 ARG A C 1
ATOM 709 O O . ARG A 1 94 ? -2.900 -8.213 -7.701 1.00 93.19 94 ARG A O 1
ATOM 716 N N . PHE A 1 95 ? -0.852 -9.137 -7.535 1.00 89.94 95 PHE A N 1
ATOM 717 C CA . PHE A 1 95 ? -0.323 -8.550 -8.761 1.00 89.94 95 PHE A CA 1
ATOM 718 C C . PHE A 1 95 ? -0.726 -9.419 -9.961 1.00 89.94 95 PHE A C 1
ATOM 720 O O . PHE A 1 95 ? -0.417 -10.605 -10.009 1.00 89.94 95 PHE A O 1
ATOM 727 N N . SER A 1 96 ? -1.455 -8.831 -10.902 1.00 90.12 96 SER A N 1
ATOM 728 C CA . SER A 1 96 ? -2.029 -9.461 -12.090 1.00 90.12 96 SER A CA 1
ATOM 729 C C . SER A 1 96 ? -1.985 -8.457 -13.252 1.00 90.12 96 SER A C 1
ATOM 731 O O . SER A 1 96 ? -3.005 -7.832 -13.558 1.00 90.12 96 SER A O 1
ATOM 733 N N . PRO A 1 97 ? -0.806 -8.214 -13.856 1.00 85.12 97 PRO A N 1
ATOM 734 C CA . PRO A 1 97 ? -0.668 -7.264 -14.952 1.00 85.12 97 PRO A CA 1
ATOM 735 C C . PRO A 1 97 ? -1.399 -7.754 -16.216 1.00 85.12 97 PRO A C 1
ATOM 737 O O . PRO A 1 97 ? -1.485 -8.962 -16.424 1.00 85.12 97 PRO A O 1
ATOM 740 N N . PRO A 1 98 ? -1.878 -6.849 -17.094 1.00 83.25 98 PRO A N 1
ATOM 741 C CA . PRO A 1 98 ? -2.614 -7.238 -18.303 1.00 83.25 98 PRO A CA 1
ATOM 742 C C . PRO A 1 98 ? -1.789 -8.085 -19.277 1.00 83.25 98 PRO A C 1
ATOM 744 O O . PRO A 1 98 ? -2.325 -8.988 -19.904 1.00 83.25 98 PRO A O 1
ATOM 747 N N . ASN A 1 99 ? -0.485 -7.802 -19.362 1.00 82.25 99 ASN A N 1
ATOM 748 C CA . ASN A 1 99 ? 0.484 -8.570 -20.136 1.00 82.25 99 ASN A CA 1
ATOM 749 C C . ASN A 1 99 ? 1.477 -9.197 -19.150 1.00 82.25 99 ASN A C 1
ATOM 751 O O . ASN A 1 99 ? 2.468 -8.548 -18.795 1.00 82.25 99 ASN A O 1
ATOM 755 N N . PRO A 1 100 ? 1.198 -10.397 -18.620 1.00 73.62 100 PRO A N 1
ATOM 756 C CA . PRO A 1 100 ? 2.180 -11.102 -17.816 1.00 73.62 100 PRO A CA 1
ATOM 757 C C . PRO A 1 100 ? 3.392 -11.434 -18.694 1.00 73.62 100 PRO A C 1
ATOM 759 O O . PRO A 1 100 ? 3.244 -11.944 -19.796 1.00 73.62 100 PRO A O 1
ATOM 762 N N . LEU A 1 101 ? 4.601 -11.173 -18.194 1.00 66.94 101 LEU A N 1
ATOM 763 C CA . LEU A 1 101 ? 5.871 -11.541 -18.849 1.00 66.94 101 LEU A CA 1
ATOM 764 C C . LEU A 1 101 ? 6.114 -13.065 -18.902 1.00 66.94 101 LEU A C 1
ATOM 766 O O . LEU A 1 101 ? 7.182 -13.503 -19.315 1.00 66.94 101 LEU A O 1
ATOM 770 N N . ALA A 1 102 ? 5.137 -13.867 -18.477 1.00 61.66 102 ALA A N 1
ATOM 771 C CA . ALA A 1 102 ? 5.152 -15.310 -18.617 1.00 61.66 102 ALA A CA 1
ATOM 772 C C . ALA A 1 102 ? 4.526 -15.678 -19.965 1.00 61.66 102 ALA A C 1
ATOM 774 O O . ALA A 1 102 ? 3.324 -15.924 -20.056 1.00 61.66 102 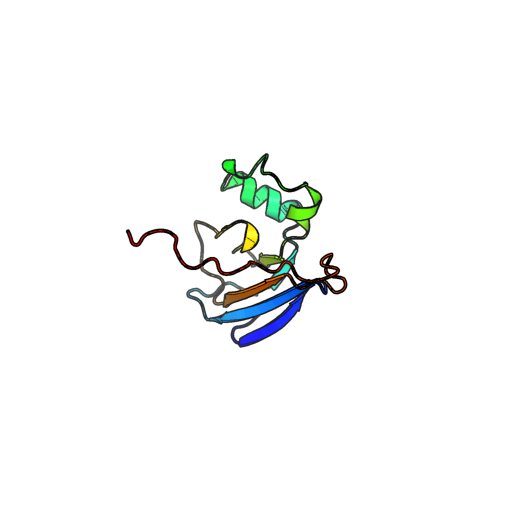ALA A O 1
ATOM 775 N N . ASP A 1 103 ? 5.355 -15.708 -21.003 1.00 47.59 103 ASP A N 1
ATOM 776 C CA . ASP A 1 103 ? 5.078 -16.562 -22.149 1.00 47.59 103 ASP A CA 1
ATOM 777 C C . ASP A 1 103 ? 5.415 -17.989 -21.688 1.00 47.59 103 ASP A C 1
ATOM 779 O O . ASP A 1 103 ? 6.573 -18.297 -21.411 1.00 47.59 1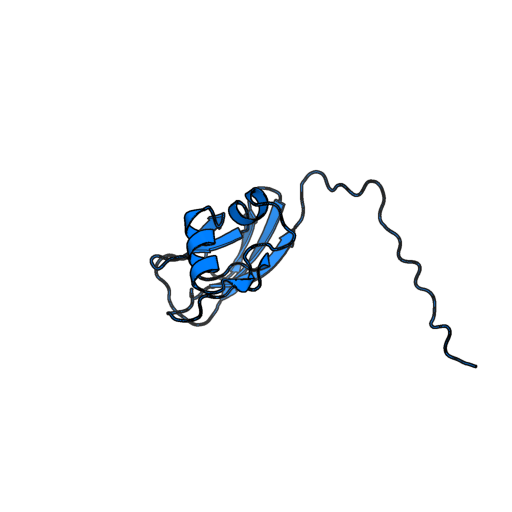03 ASP A O 1
ATOM 783 N N . ASN A 1 104 ? 4.386 -18.827 -21.523 1.00 49.66 104 ASN A N 1
ATOM 784 C CA . ASN A 1 104 ? 4.456 -20.245 -21.130 1.00 49.66 104 ASN A CA 1
ATOM 785 C C . ASN A 1 104 ? 4.850 -20.461 -19.653 1.00 49.66 104 ASN A C 1
ATOM 787 O O . ASN A 1 104 ? 5.935 -20.103 -19.208 1.00 49.66 104 ASN A O 1
ATOM 791 N N . GLY A 1 105 ? 3.958 -21.068 -18.865 1.00 56.53 105 GLY A N 1
ATOM 792 C CA . GLY A 1 105 ? 4.146 -21.268 -17.426 1.00 56.53 105 GLY A CA 1
ATOM 793 C C . GLY A 1 105 ? 5.470 -21.941 -17.044 1.00 56.53 105 GLY A C 1
ATOM 794 O O . GLY A 1 105 ? 5.893 -22.917 -17.659 1.00 56.53 105 GLY A O 1
ATOM 795 N N . PHE A 1 106 ? 6.097 -21.459 -15.970 1.00 56.47 106 PHE A N 1
ATOM 796 C CA . PHE A 1 106 ? 7.153 -22.206 -15.296 1.00 56.47 106 PHE A CA 1
ATOM 797 C C . PHE A 1 106 ? 6.524 -23.448 -14.654 1.00 56.47 106 PHE A C 1
ATOM 799 O O . PHE A 1 106 ? 5.792 -23.352 -13.670 1.00 56.47 106 PHE A O 1
ATOM 806 N N . PHE A 1 107 ? 6.777 -24.615 -15.241 1.00 56.16 107 PHE A N 1
ATOM 807 C CA . PHE A 1 107 ? 6.466 -25.906 -14.639 1.00 56.16 107 PHE A CA 1
ATOM 808 C C . PHE A 1 107 ? 7.490 -26.160 -13.526 1.00 56.16 107 PHE A C 1
ATOM 810 O O . PHE A 1 107 ? 8.686 -26.238 -13.798 1.00 56.16 107 PHE A O 1
ATOM 817 N N . LEU A 1 108 ? 7.040 -26.290 -12.278 1.00 56.84 108 LEU A N 1
ATOM 818 C CA . LEU A 1 108 ? 7.842 -26.931 -11.239 1.00 56.84 108 LEU A CA 1
ATOM 819 C C . LEU A 1 108 ? 7.581 -28.438 -11.357 1.00 56.84 108 LEU A C 1
ATOM 821 O O . LEU A 1 108 ? 6.462 -28.865 -11.061 1.00 56.84 108 LEU A O 1
ATOM 825 N N . PRO A 1 109 ? 8.536 -29.264 -11.823 1.00 46.34 109 PRO A N 1
ATOM 826 C CA . PRO A 1 109 ? 8.394 -30.700 -11.670 1.00 46.34 109 PRO A CA 1
ATOM 827 C C . PRO A 1 109 ? 8.362 -31.004 -10.169 1.00 46.34 109 PRO A C 1
ATOM 829 O O . PRO A 1 109 ? 9.332 -30.744 -9.459 1.00 46.34 109 PRO A O 1
ATOM 832 N N . ASN A 1 110 ? 7.236 -31.532 -9.683 1.00 48.22 110 ASN A N 1
ATOM 833 C CA . ASN A 1 110 ? 7.172 -32.180 -8.377 1.00 48.22 110 ASN A CA 1
ATOM 834 C C . ASN A 1 110 ? 8.141 -33.366 -8.419 1.00 48.22 110 ASN A C 1
ATOM 836 O O . ASN A 1 110 ? 7.799 -34.429 -8.937 1.00 48.22 110 ASN A O 1
ATOM 840 N N . HIS A 1 111 ? 9.360 -33.177 -7.922 1.00 51.41 111 HIS A N 1
ATOM 841 C CA . HIS A 1 111 ? 10.244 -34.296 -7.646 1.00 51.41 111 HIS A CA 1
ATOM 842 C C . HIS A 1 111 ? 9.722 -34.951 -6.359 1.00 51.41 111 HIS A C 1
ATOM 844 O O . HIS A 1 111 ? 9.649 -34.257 -5.346 1.00 51.41 111 HIS A O 1
ATOM 850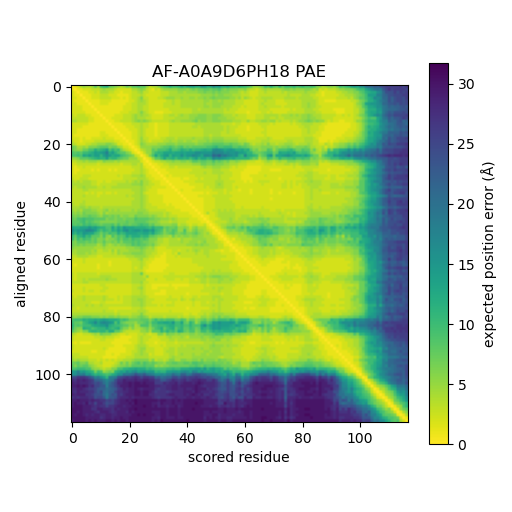 N N . PRO A 1 112 ? 9.309 -36.232 -6.361 1.00 56.62 112 PRO A N 1
ATOM 851 C CA . PRO A 1 112 ? 9.077 -36.929 -5.105 1.00 56.62 112 PRO A CA 1
ATOM 852 C C . PRO A 1 112 ? 10.394 -36.964 -4.323 1.00 56.62 112 PRO A C 1
ATOM 854 O O . PRO A 1 112 ? 11.452 -37.215 -4.907 1.00 56.62 112 PRO A O 1
ATOM 857 N N . ASP A 1 113 ? 10.305 -36.657 -3.031 1.00 57.28 113 ASP A N 1
ATOM 858 C CA . ASP A 1 113 ? 11.416 -36.561 -2.090 1.00 57.28 113 ASP A CA 1
ATOM 859 C C . ASP A 1 113 ? 12.403 -37.732 -2.240 1.00 57.28 113 ASP A C 1
ATOM 861 O O . ASP A 1 113 ? 12.069 -38.890 -1.986 1.00 57.28 113 ASP A O 1
ATOM 865 N N . ILE A 1 114 ? 13.653 -37.435 -2.612 1.00 57.41 114 ILE A N 1
ATOM 866 C CA . ILE A 1 114 ? 14.765 -38.395 -2.544 1.00 57.41 114 ILE A CA 1
ATOM 867 C C . ILE A 1 114 ? 15.262 -38.426 -1.095 1.00 57.41 114 ILE A C 1
ATOM 869 O O . ILE A 1 114 ? 16.359 -37.970 -0.803 1.00 57.41 114 ILE A O 1
ATOM 873 N N . LEU A 1 115 ? 14.433 -38.909 -0.171 1.00 50.09 115 LEU A N 1
ATOM 874 C CA . LEU A 1 115 ? 14.836 -39.288 1.187 1.00 50.09 115 LEU A CA 1
ATOM 875 C C . LEU A 1 115 ? 13.969 -40.462 1.654 1.00 50.09 115 LEU A C 1
ATOM 877 O O . LEU A 1 115 ? 13.089 -40.328 2.500 1.00 50.09 115 LEU A O 1
ATOM 881 N N . SER A 1 116 ? 14.203 -41.630 1.063 1.00 49.81 116 SER A N 1
ATOM 882 C CA . SER A 1 116 ? 13.780 -42.924 1.609 1.00 49.81 116 SER A CA 1
ATOM 883 C C . SER A 1 116 ? 14.688 -44.026 1.066 1.00 49.81 116 SER A C 1
ATOM 885 O O . SER A 1 116 ? 14.281 -44.782 0.188 1.00 49.81 116 SER A O 1
ATOM 887 N N . LEU A 1 117 ? 15.920 -44.081 1.576 1.00 46.94 117 LEU A N 1
ATOM 888 C CA . LEU A 1 117 ? 16.740 -45.291 1.694 1.00 46.94 117 LEU A CA 1
ATOM 889 C C . LEU A 1 117 ? 17.565 -45.194 2.979 1.00 46.94 117 LEU A C 1
ATOM 891 O O . LEU A 1 117 ? 18.153 -44.111 3.202 1.00 46.94 117 LEU A O 1
#

Radius of gyration: 17.7 Å; Cα contacts (8 Å, |Δi|>4): 187; chains: 1; bounding box: 35×57×38 Å

Secondary structure (DSSP, 8-state):
---TT-EEEETTTEEEEEEE-SS--SS-EEEE-HHHHHHHHHHH-GGGTT-SS-HHHHHHSEEEEETTEEEEEGGGTEE-SSS---SEEEEEEEE--SS-S-SS---------S---